Protein AF-A0A0R1PBC6-F1 (afdb_monomer)

Nearest PDB structures (foldseek):
  8wdf-assembly1_A  TM=1.892E-01  e=9.891E+00  Pseudomonas aeruginosa PAO1

Organism: NCBI:txid1423746

Solvent-accessible surface area (backbone atoms only — not comparable to full-atom values): 10295 Å² total; per-residue (Å²): 131,84,79,82,79,71,49,68,65,58,52,53,53,50,51,51,53,49,32,61,75,70,43,45,52,75,77,36,63,90,43,83,40,59,38,75,67,56,49,50,53,57,49,55,50,67,35,76,89,61,36,90,54,82,74,52,58,80,39,63,66,57,49,52,52,47,43,55,34,51,40,53,42,48,54,52,49,60,61,49,68,77,67,65,85,92,41,53,77,56,30,70,73,66,47,63,67,61,51,52,54,39,50,56,38,46,51,55,37,60,70,65,49,83,66,85,45,73,55,90,90,43,76,56,72,73,50,55,36,56,49,50,52,48,56,51,50,56,58,64,68,62,44,45,64,73,72,32,34,57,68,50,52,52,50,47,41,46,48,38,53,37,47,38,55,48,48,54,70,54,69,76,47,87,78,130

Foldseek 3Di:
DPDPDQDLCNLLVVLVVVCVVVVVCVVPVPPAQQALSSLVSVLSCCAPPNDPDPQQCPCPPLVVLVVSLSSVLSVVVVVLVVVDFDFQPPLLVDPPPLVVLLVVLLCLLLVLQDDQDPDPVDGPDDRSNSVSVNVSSVSSVSHPCSNPGPSRSVSSSSSSVSSSVSSVVVVPDPDD

Mean predicted aligned error: 7.9 Å

Structure (mmCIF, N/CA/C/O backbone):
data_AF-A0A0R1PBC6-F1
#
_entry.id   AF-A0A0R1PBC6-F1
#
loop_
_atom_site.group_PDB
_atom_site.id
_atom_site.type_symbol
_atom_site.label_atom_id
_atom_site.label_alt_id
_atom_site.label_comp_id
_atom_site.label_asym_id
_atom_site.label_entity_id
_atom_site.label_seq_id
_atom_site.pdbx_PDB_ins_code
_atom_site.Cartn_x
_atom_site.Cartn_y
_atom_site.Cartn_z
_atom_site.occupancy
_atom_site.B_iso_or_equiv
_atom_site.auth_seq_id
_atom_site.auth_comp_id
_atom_site.auth_asym_id
_atom_site.auth_atom_id
_atom_site.pdbx_PDB_model_num
ATOM 1 N N . MET A 1 1 ? 20.989 -7.297 19.150 1.00 37.09 1 MET A N 1
ATOM 2 C CA . MET A 1 1 ? 20.643 -6.511 17.948 1.00 37.09 1 MET A CA 1
ATOM 3 C C . MET A 1 1 ? 19.226 -6.001 18.117 1.00 37.09 1 MET A C 1
ATOM 5 O O . MET A 1 1 ? 18.297 -6.798 18.106 1.00 37.09 1 MET A O 1
ATOM 9 N N . THR A 1 2 ? 19.056 -4.710 18.373 1.00 40.16 2 THR A N 1
ATOM 10 C CA . THR A 1 2 ? 17.746 -4.052 18.356 1.00 40.16 2 THR A CA 1
ATOM 11 C C . THR A 1 2 ? 17.211 -4.124 16.926 1.00 40.16 2 THR A C 1
ATOM 13 O O . THR A 1 2 ? 17.850 -3.611 16.012 1.00 40.16 2 THR A O 1
ATOM 16 N N . LYS A 1 3 ? 16.085 -4.818 16.704 1.00 51.28 3 LYS A N 1
ATOM 17 C CA . LYS A 1 3 ? 15.375 -4.755 15.417 1.00 51.28 3 LYS A CA 1
ATOM 18 C C . LYS A 1 3 ? 15.015 -3.288 15.184 1.00 51.28 3 LYS A C 1
ATOM 20 O O . LYS A 1 3 ? 14.274 -2.720 15.980 1.00 51.28 3 LYS A O 1
ATOM 25 N N . GLN A 1 4 ? 15.579 -2.673 14.152 1.00 54.75 4 GLN A N 1
ATOM 26 C CA . GLN A 1 4 ? 15.210 -1.322 13.755 1.00 54.75 4 GLN A CA 1
ATOM 27 C C . GLN A 1 4 ? 13.754 -1.355 13.281 1.00 54.75 4 GLN A C 1
ATOM 29 O O . GLN A 1 4 ? 13.432 -2.027 12.302 1.00 54.75 4 GLN A O 1
ATOM 34 N N . THR A 1 5 ? 12.866 -0.695 14.020 1.00 74.06 5 THR A N 1
ATOM 35 C CA . THR A 1 5 ? 11.459 -0.563 13.637 1.00 74.06 5 THR A CA 1
ATOM 36 C C . THR A 1 5 ? 11.359 0.530 12.582 1.00 74.06 5 THR A C 1
ATOM 38 O O . THR A 1 5 ? 11.669 1.683 12.871 1.00 74.06 5 THR A O 1
ATOM 41 N N . ILE A 1 6 ? 10.952 0.166 11.368 1.00 86.12 6 ILE A N 1
ATOM 42 C CA . ILE A 1 6 ? 10.676 1.123 10.293 1.00 86.12 6 ILE A CA 1
ATOM 43 C C . ILE A 1 6 ? 9.378 1.862 10.636 1.00 86.12 6 ILE A C 1
ATOM 45 O O . ILE A 1 6 ? 8.369 1.225 10.947 1.00 86.12 6 ILE A O 1
ATOM 49 N N . THR A 1 7 ? 9.406 3.194 10.619 1.00 91.06 7 THR A N 1
ATOM 50 C CA . THR A 1 7 ? 8.233 4.027 10.920 1.00 91.06 7 THR A CA 1
ATOM 51 C C . THR A 1 7 ? 7.381 4.278 9.670 1.00 91.06 7 THR A C 1
ATOM 53 O O . THR A 1 7 ? 7.916 4.249 8.562 1.00 91.06 7 THR A O 1
ATOM 56 N N . PRO A 1 8 ? 6.076 4.592 9.817 1.00 92.75 8 PRO A N 1
ATOM 57 C CA . PRO A 1 8 ? 5.236 5.010 8.691 1.00 92.75 8 PRO A CA 1
ATOM 58 C C . PRO A 1 8 ? 5.867 6.142 7.874 1.00 92.75 8 PRO A C 1
ATOM 60 O O . PRO A 1 8 ? 5.909 6.077 6.652 1.00 92.75 8 PRO A O 1
ATOM 63 N N . THR A 1 9 ? 6.428 7.151 8.550 1.00 92.69 9 THR A N 1
ATOM 64 C CA . THR A 1 9 ? 7.104 8.293 7.915 1.00 92.69 9 THR A CA 1
ATOM 65 C C . THR A 1 9 ? 8.263 7.847 7.034 1.00 92.69 9 THR A C 1
ATOM 67 O O . THR A 1 9 ? 8.334 8.255 5.884 1.00 92.69 9 THR A O 1
ATOM 70 N N . GLN A 1 10 ? 9.113 6.938 7.521 1.00 92.81 10 GLN A N 1
ATOM 71 C CA . GLN A 1 10 ? 10.235 6.415 6.735 1.00 92.81 10 GLN A CA 1
ATOM 72 C C . GLN A 1 10 ? 9.783 5.651 5.486 1.00 92.81 10 GLN A C 1
ATOM 74 O O . GLN A 1 10 ? 10.477 5.687 4.473 1.00 92.81 10 GLN A O 1
ATOM 79 N N . ILE A 1 11 ? 8.644 4.958 5.557 1.00 93.69 11 ILE A N 1
ATOM 80 C CA . ILE A 1 11 ? 8.071 4.221 4.424 1.00 93.69 11 ILE A CA 1
ATOM 81 C C . ILE A 1 11 ? 7.575 5.209 3.363 1.00 93.69 11 ILE A C 1
ATOM 83 O O . ILE A 1 11 ? 7.965 5.115 2.200 1.00 93.69 11 ILE A O 1
ATOM 87 N N . VAL A 1 12 ? 6.752 6.178 3.773 1.00 93.88 12 VAL A N 1
ATOM 88 C CA . VAL A 1 12 ? 6.123 7.140 2.857 1.00 93.88 12 VAL A CA 1
ATOM 89 C C . VAL A 1 12 ? 7.147 8.094 2.250 1.00 93.88 12 VAL A C 1
ATOM 91 O O . VAL A 1 12 ? 7.152 8.285 1.037 1.00 93.88 12 VAL A O 1
ATOM 94 N N . GLU A 1 13 ? 8.045 8.664 3.054 1.00 93.94 13 GLU A N 1
ATOM 95 C CA . GLU A 1 13 ? 9.111 9.542 2.552 1.00 93.94 13 GLU A CA 1
ATOM 96 C C . GLU A 1 13 ? 10.100 8.781 1.668 1.00 93.94 13 GLU A C 1
ATOM 98 O O . GLU A 1 13 ? 10.556 9.310 0.658 1.00 93.94 13 GLU A O 1
ATOM 103 N N . GLY A 1 14 ? 10.404 7.528 2.014 1.00 92.56 14 GLY A N 1
ATOM 104 C CA . GLY A 1 14 ? 11.276 6.675 1.216 1.00 92.56 14 GLY A CA 1
ATOM 105 C C . GLY A 1 14 ? 10.710 6.387 -0.172 1.00 92.56 14 GLY A C 1
ATOM 106 O O . GLY A 1 14 ? 11.421 6.533 -1.167 1.00 92.56 14 GLY A O 1
ATOM 107 N N . LEU A 1 15 ? 9.421 6.038 -0.252 1.00 93.25 15 LEU A N 1
ATOM 108 C CA . LEU A 1 15 ? 8.742 5.850 -1.533 1.00 93.25 15 LEU A CA 1
ATOM 109 C C . LEU A 1 15 ? 8.624 7.173 -2.305 1.00 93.25 15 LEU A C 1
ATOM 111 O O . LEU A 1 15 ? 8.969 7.220 -3.480 1.00 93.25 15 LEU A O 1
ATOM 115 N N . GLY A 1 16 ? 8.232 8.267 -1.647 1.00 92.31 16 GLY A N 1
ATOM 116 C CA . GLY A 1 16 ? 8.136 9.584 -2.287 1.00 92.31 16 GLY A CA 1
ATOM 117 C C . GLY A 1 16 ? 9.474 10.086 -2.845 1.00 92.31 16 GLY A C 1
ATOM 118 O O . GLY A 1 16 ? 9.519 10.648 -3.939 1.00 92.31 16 GLY A O 1
ATOM 119 N N . GLY A 1 17 ? 10.580 9.834 -2.137 1.00 91.69 17 GLY A N 1
ATOM 120 C CA . GLY A 1 17 ? 11.927 10.146 -2.613 1.00 91.69 17 GLY A CA 1
ATOM 121 C C . GLY A 1 17 ? 12.306 9.355 -3.865 1.00 91.69 17 GLY A C 1
ATOM 122 O O . GLY A 1 17 ? 12.853 9.933 -4.804 1.00 91.69 17 GLY A O 1
ATOM 123 N N . TYR A 1 18 ? 11.960 8.064 -3.913 1.00 90.44 18 TYR A N 1
ATOM 124 C CA . TYR A 1 18 ? 12.143 7.250 -5.114 1.00 90.44 18 TYR A CA 1
ATOM 125 C C . TYR A 1 18 ? 11.351 7.810 -6.297 1.00 90.44 18 TYR A C 1
ATOM 127 O O . TYR A 1 18 ? 11.959 8.114 -7.320 1.00 90.44 18 TYR A O 1
ATOM 135 N N . LEU A 1 19 ? 10.047 8.045 -6.127 1.00 90.69 19 LEU A N 1
ATOM 136 C CA . LEU A 1 19 ? 9.181 8.525 -7.209 1.00 90.69 19 LEU A CA 1
ATOM 137 C C . LEU A 1 19 ? 9.583 9.908 -7.726 1.00 90.69 19 LEU A C 1
ATOM 139 O O . LEU A 1 19 ? 9.435 10.207 -8.906 1.00 90.69 19 LEU A O 1
ATOM 143 N N . THR A 1 20 ? 10.124 10.755 -6.849 1.00 90.12 20 THR A N 1
ATOM 144 C CA . THR A 1 20 ? 10.710 12.036 -7.259 1.00 90.12 20 THR A CA 1
ATOM 145 C C . THR A 1 20 ? 11.967 11.812 -8.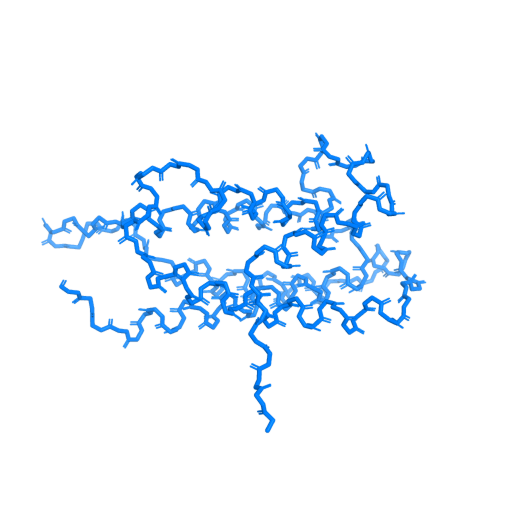100 1.00 90.12 20 THR A C 1
ATOM 147 O O . THR A 1 20 ? 12.165 12.484 -9.105 1.00 90.12 20 THR A O 1
ATOM 150 N N . SER A 1 21 ? 12.825 10.863 -7.711 1.00 87.56 21 SER A N 1
ATOM 151 C CA . SER A 1 21 ? 14.077 10.580 -8.425 1.00 87.56 21 SER A CA 1
ATOM 152 C C . SER A 1 21 ? 13.879 9.889 -9.776 1.00 87.56 21 SER A C 1
ATOM 154 O O . SER A 1 21 ? 14.721 10.043 -10.658 1.00 87.56 21 SER A O 1
ATOM 156 N N . THR A 1 22 ? 12.783 9.143 -9.941 1.00 86.31 22 THR A N 1
ATOM 157 C CA . THR A 1 22 ? 12.422 8.463 -11.194 1.00 86.31 22 THR A CA 1
ATOM 158 C C . THR A 1 22 ? 11.480 9.278 -12.077 1.00 86.31 22 THR A C 1
ATOM 160 O O . THR A 1 22 ? 11.145 8.809 -13.156 1.00 86.31 22 THR A O 1
ATOM 163 N N . HIS A 1 23 ? 11.087 10.486 -11.651 1.00 84.25 23 HIS A N 1
ATOM 164 C CA . HIS A 1 23 ? 10.075 11.333 -12.300 1.00 84.25 23 HIS A CA 1
ATOM 165 C C . HIS A 1 23 ? 8.664 10.719 -12.378 1.00 84.25 23 HIS A C 1
ATOM 167 O O . HIS A 1 23 ? 7.772 11.303 -12.981 1.00 84.25 23 HIS A O 1
ATOM 173 N N . GLU A 1 24 ? 8.390 9.612 -11.681 1.00 85.25 24 GLU A N 1
ATOM 174 C CA . GLU A 1 24 ? 7.073 8.964 -11.719 1.00 85.25 24 GLU A CA 1
ATOM 175 C C . GLU A 1 24 ? 5.937 9.837 -11.169 1.00 85.25 24 GLU A C 1
ATOM 177 O O . GLU A 1 24 ? 4.812 9.742 -11.649 1.00 85.25 24 GLU A O 1
ATOM 182 N N . LEU A 1 25 ? 6.206 10.713 -10.189 1.00 85.56 25 LEU A N 1
ATOM 183 C CA . LEU A 1 25 ? 5.193 11.677 -9.728 1.00 85.56 25 LEU A CA 1
ATOM 184 C C . LEU A 1 25 ? 4.852 12.732 -10.788 1.00 85.56 25 LEU A C 1
ATOM 186 O O . LEU A 1 25 ? 3.755 13.274 -10.756 1.00 85.56 25 LEU A O 1
ATOM 190 N N . GLU A 1 26 ? 5.782 13.056 -11.683 1.00 85.31 26 GLU A N 1
ATOM 191 C CA . GLU A 1 26 ? 5.549 13.994 -12.786 1.00 85.31 26 GLU A CA 1
ATOM 192 C C . GLU A 1 26 ? 4.818 13.292 -13.935 1.00 85.31 26 GLU A C 1
ATOM 194 O O . GLU A 1 26 ? 3.845 13.825 -14.463 1.00 85.31 26 GLU A O 1
ATOM 199 N N . ASP A 1 27 ? 5.244 12.070 -14.258 1.00 83.38 27 ASP A N 1
ATOM 200 C CA . ASP A 1 27 ? 4.707 11.291 -15.372 1.00 83.38 27 ASP A CA 1
ATOM 201 C C . ASP A 1 27 ? 3.310 10.718 -15.084 1.00 83.38 27 ASP A C 1
ATOM 203 O O . ASP A 1 27 ? 2.481 10.630 -15.992 1.00 83.38 27 ASP A O 1
ATOM 207 N N . PHE A 1 28 ? 3.039 10.337 -13.829 1.00 83.56 28 PHE A N 1
ATOM 208 C CA . PHE A 1 28 ? 1.821 9.617 -13.441 1.00 83.56 28 PHE A CA 1
ATOM 209 C C . PHE A 1 28 ? 1.070 10.226 -12.249 1.00 83.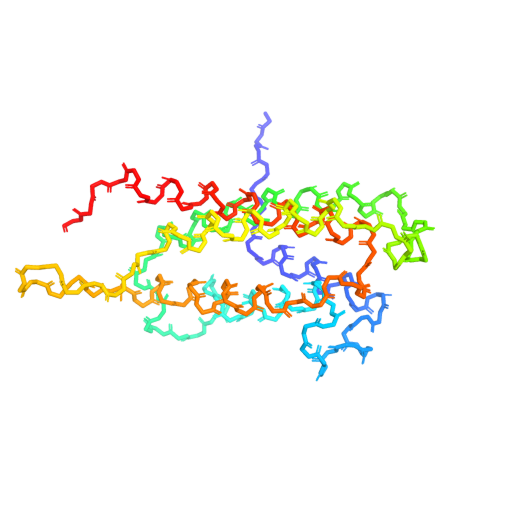56 28 PHE A C 1
ATOM 211 O O . PHE A 1 28 ? 0.069 9.674 -11.804 1.00 83.56 28 PHE A O 1
ATOM 218 N N . GLY A 1 29 ? 1.512 11.363 -11.701 1.00 78.81 29 GLY A N 1
ATOM 219 C CA . GLY A 1 29 ? 0.904 11.947 -10.495 1.00 78.81 29 GLY A CA 1
ATOM 220 C C . GLY A 1 29 ? -0.579 12.310 -10.632 1.00 78.81 29 GLY A C 1
ATOM 221 O O . GLY A 1 29 ? -1.295 12.289 -9.630 1.00 78.81 29 GLY A O 1
ATOM 222 N N . ASP A 1 30 ? -1.021 12.592 -11.860 1.00 82.12 30 ASP A N 1
ATOM 223 C CA . ASP A 1 30 ? -2.403 12.941 -12.211 1.00 82.12 30 ASP A CA 1
ATOM 224 C C . ASP A 1 30 ? -3.159 11.789 -12.906 1.00 82.12 30 ASP A C 1
ATOM 226 O O . ASP A 1 30 ? -4.324 11.953 -13.280 1.00 82.12 30 ASP A O 1
ATOM 230 N N . THR A 1 31 ? -2.522 10.628 -13.107 1.00 80.06 31 THR A N 1
ATOM 231 C CA . THR A 1 31 ? -3.132 9.462 -13.759 1.00 80.06 31 THR A CA 1
ATOM 232 C C . THR A 1 31 ? -3.312 8.321 -12.766 1.00 80.06 31 THR A C 1
ATOM 234 O O . THR A 1 31 ? -2.375 7.628 -12.381 1.00 80.06 31 THR A O 1
ATOM 237 N N . GLU A 1 32 ? -4.561 8.108 -12.355 1.00 83.06 32 GLU A N 1
ATOM 238 C CA . GLU A 1 32 ? -4.915 7.001 -11.465 1.00 83.06 32 GLU A CA 1
ATOM 239 C C . GLU A 1 32 ? -4.679 5.659 -12.169 1.00 83.06 32 GLU A C 1
ATOM 241 O O . GLU A 1 32 ? -4.901 5.531 -13.379 1.00 83.06 32 GLU A O 1
ATOM 246 N N . HIS A 1 33 ? -4.237 4.657 -11.407 1.00 84.00 33 HIS A N 1
ATOM 247 C CA . HIS A 1 33 ? -4.157 3.260 -11.842 1.00 84.00 33 HIS A CA 1
ATOM 248 C C . HIS A 1 33 ? -3.099 2.957 -12.902 1.00 84.00 33 HIS A C 1
ATOM 250 O O . HIS A 1 33 ? -3.071 1.852 -13.440 1.00 84.00 33 HIS A O 1
ATOM 256 N N . GLN A 1 34 ? -2.181 3.893 -13.171 1.00 82.38 34 GLN A N 1
ATOM 257 C CA . GLN A 1 34 ? -1.121 3.709 -14.170 1.00 82.38 34 GLN A CA 1
ATOM 258 C C . GLN A 1 34 ? 0.259 3.396 -13.587 1.00 82.38 34 GLN A C 1
ATOM 260 O O . GLN A 1 34 ? 1.076 2.786 -14.274 1.00 82.38 34 GLN A O 1
ATOM 265 N N . SER A 1 35 ? 0.527 3.758 -12.331 1.00 86.69 35 SER A N 1
ATOM 266 C CA . SER A 1 35 ? 1.734 3.340 -11.605 1.00 86.69 35 SER A CA 1
ATOM 267 C C . SER A 1 35 ? 1.340 2.772 -10.253 1.00 86.69 35 SER A C 1
ATOM 269 O O . SER A 1 35 ? 0.734 3.456 -9.423 1.00 86.69 35 SER A O 1
ATOM 271 N N . PHE A 1 36 ? 1.740 1.523 -10.010 1.00 89.44 36 PHE A N 1
ATOM 272 C CA . PHE A 1 36 ? 1.494 0.860 -8.736 1.00 89.44 36 PHE A CA 1
ATOM 273 C C . PHE A 1 36 ? 2.063 1.656 -7.551 1.00 89.44 36 PHE A C 1
ATOM 275 O O . PHE A 1 36 ? 1.419 1.785 -6.507 1.00 89.44 36 PHE A O 1
ATOM 282 N N . TYR A 1 37 ? 3.263 2.219 -7.701 1.00 91.56 37 TYR A N 1
ATOM 283 C CA . TYR A 1 37 ? 3.918 2.949 -6.621 1.00 91.56 37 TYR A CA 1
ATOM 284 C C . TYR A 1 37 ? 3.313 4.334 -6.385 1.00 91.56 37 TYR A C 1
ATOM 286 O O . TYR A 1 37 ? 3.244 4.765 -5.231 1.00 91.56 37 TYR A O 1
ATOM 294 N N . VAL A 1 38 ? 2.860 5.027 -7.436 1.00 91.38 38 VAL A N 1
ATOM 295 C CA . VAL A 1 38 ? 2.180 6.326 -7.298 1.00 91.38 38 VAL A CA 1
ATOM 296 C C . VAL A 1 38 ? 0.841 6.154 -6.587 1.00 91.38 38 VAL A C 1
ATOM 298 O O . VAL A 1 38 ? 0.569 6.876 -5.622 1.00 91.38 38 VAL A O 1
ATOM 301 N N . ASP A 1 39 ? 0.052 5.156 -6.978 1.00 91.94 39 ASP A N 1
ATOM 302 C CA . ASP A 1 39 ? -1.227 4.847 -6.337 1.00 91.94 39 ASP A CA 1
ATOM 303 C C . ASP A 1 39 ? -1.042 4.453 -4.867 1.00 91.94 39 ASP A C 1
ATOM 305 O O . ASP A 1 39 ? -1.716 4.998 -3.987 1.00 91.94 39 ASP A O 1
ATOM 309 N N . LEU A 1 40 ? -0.053 3.602 -4.568 1.00 93.25 40 LEU A N 1
ATOM 310 C CA . LEU A 1 40 ? 0.292 3.218 -3.197 1.00 93.25 40 LEU A CA 1
ATOM 311 C C . LEU A 1 40 ? 0.741 4.424 -2.355 1.00 93.25 40 LEU A C 1
ATOM 313 O O . LEU A 1 40 ? 0.324 4.589 -1.204 1.00 93.25 40 LEU A O 1
ATOM 317 N N . TYR A 1 41 ? 1.564 5.307 -2.925 1.00 93.62 41 TYR A N 1
ATOM 318 C CA . TYR A 1 41 ? 1.993 6.540 -2.266 1.00 93.62 41 TYR A CA 1
ATOM 319 C C . TYR A 1 41 ? 0.807 7.474 -1.980 1.00 93.62 41 TYR A C 1
ATOM 321 O O . TYR A 1 41 ? 0.700 8.051 -0.892 1.00 93.62 41 TYR A O 1
ATOM 329 N N . ASN A 1 42 ? -0.119 7.599 -2.930 1.00 90.88 42 ASN A N 1
ATOM 330 C CA . ASN A 1 42 ? -1.332 8.394 -2.780 1.00 90.88 42 ASN A CA 1
ATOM 331 C C . ASN A 1 42 ? -2.293 7.805 -1.736 1.00 90.88 42 ASN A C 1
ATOM 333 O O . ASN A 1 42 ? -2.835 8.569 -0.932 1.00 90.88 42 ASN A O 1
ATOM 337 N N . GLN A 1 43 ? -2.442 6.479 -1.678 1.00 90.62 43 GLN A N 1
ATOM 338 C CA . GLN A 1 43 ? -3.178 5.764 -0.630 1.00 90.62 43 GLN A CA 1
ATOM 339 C C . GLN A 1 43 ? -2.584 6.044 0.755 1.00 90.62 43 GLN A C 1
ATOM 341 O O . GLN A 1 43 ? -3.302 6.394 1.694 1.00 90.62 43 GLN A O 1
ATOM 346 N N . TRP A 1 44 ? -1.264 5.920 0.910 1.00 91.62 44 TRP A N 1
ATOM 347 C CA . TRP A 1 44 ? -0.610 6.073 2.211 1.00 91.62 44 TRP A CA 1
ATOM 348 C C . TRP A 1 44 ? -0.756 7.464 2.824 1.00 91.62 44 TRP A C 1
ATOM 350 O O . TRP A 1 44 ? -0.848 7.583 4.046 1.00 91.62 44 TRP A O 1
ATOM 360 N N . LYS A 1 45 ? -0.858 8.508 1.999 1.00 89.81 45 LYS A N 1
ATOM 361 C CA . LYS A 1 45 ? -1.159 9.870 2.469 1.00 89.81 45 LYS A CA 1
ATOM 362 C C . LYS A 1 45 ? -2.588 10.019 3.012 1.00 89.81 45 LYS A C 1
ATOM 364 O O . LYS A 1 45 ? -2.848 10.949 3.767 1.00 89.81 45 LYS A O 1
ATOM 369 N N . LYS A 1 46 ? -3.513 9.124 2.646 1.00 87.19 46 LYS A N 1
ATOM 370 C CA . LYS A 1 46 ? -4.935 9.173 3.036 1.00 87.19 46 LYS A CA 1
ATOM 371 C C . LYS A 1 46 ? -5.259 8.363 4.298 1.00 87.19 46 LYS A C 1
ATOM 373 O O . LYS A 1 46 ? -6.400 8.393 4.751 1.00 87.19 46 LYS A O 1
ATOM 378 N N . ILE A 1 47 ? -4.291 7.656 4.885 1.00 86.62 47 ILE A N 1
ATOM 379 C CA . ILE A 1 47 ? -4.492 6.800 6.068 1.00 86.62 47 ILE A CA 1
ATOM 380 C C . ILE A 1 47 ? -3.720 7.321 7.296 1.00 86.62 47 ILE A C 1
ATOM 382 O O . ILE A 1 47 ? -2.702 8.002 7.146 1.00 86.62 47 ILE A O 1
ATOM 386 N N . PRO A 1 48 ? -4.154 7.016 8.538 1.00 85.94 48 PRO A N 1
ATOM 387 C CA . PRO A 1 48 ? -3.430 7.426 9.745 1.00 85.94 48 PRO A CA 1
ATOM 388 C C . PRO A 1 48 ? -1.993 6.898 9.744 1.00 85.94 48 PRO A C 1
ATOM 390 O O . PRO A 1 48 ? -1.811 5.750 9.357 1.00 85.94 48 PRO A O 1
ATOM 393 N N . PRO A 1 49 ? -0.982 7.660 10.202 1.00 81.94 49 PRO A N 1
ATOM 394 C CA . PRO A 1 49 ? -1.097 8.954 10.877 1.00 81.94 49 PRO A CA 1
ATOM 395 C C . PRO A 1 49 ? -1.126 10.175 9.939 1.00 81.94 49 PRO A C 1
ATOM 397 O O . PRO A 1 49 ? -1.101 11.292 10.436 1.00 81.94 49 PRO A O 1
ATOM 400 N N . PHE A 1 50 ? -1.131 9.995 8.616 1.00 81.44 50 PHE A N 1
ATOM 401 C CA . PHE A 1 50 ? -0.976 11.099 7.655 1.00 81.44 50 PHE A CA 1
ATOM 402 C C . PHE A 1 50 ? -2.278 11.835 7.329 1.00 81.44 50 PHE A C 1
ATOM 404 O O . PHE A 1 50 ? -2.244 12.919 6.757 1.00 81.44 50 PHE A O 1
ATOM 411 N N . THR A 1 51 ? -3.419 11.259 7.703 1.00 76.88 51 THR A N 1
ATOM 412 C CA . THR A 1 51 ? -4.728 11.911 7.619 1.00 76.88 51 THR A CA 1
ATOM 413 C C . THR A 1 51 ? -5.017 12.707 8.891 1.00 76.88 51 THR A C 1
ATOM 415 O O . THR A 1 51 ? -4.948 12.174 9.999 1.00 76.88 51 THR A O 1
ATOM 418 N N . ASP A 1 52 ? -5.417 13.968 8.731 1.00 62.03 52 ASP A N 1
ATOM 419 C CA . ASP A 1 52 ? -5.866 14.829 9.833 1.00 62.03 52 ASP A CA 1
ATOM 420 C C . ASP A 1 52 ? -7.301 14.511 10.288 1.00 62.03 52 ASP A C 1
ATOM 422 O O . ASP A 1 52 ? -7.855 15.209 11.136 1.00 62.03 52 ASP A O 1
ATOM 426 N N . ASN A 1 53 ? -7.947 13.481 9.723 1.00 62.47 53 ASN A N 1
ATOM 427 C CA . ASN A 1 53 ? -9.358 13.219 9.969 1.00 62.47 53 ASN A CA 1
ATOM 428 C C . ASN A 1 53 ? -9.598 12.465 11.299 1.00 62.47 53 ASN A C 1
ATOM 430 O O . ASN A 1 53 ? -9.363 11.252 11.373 1.00 62.47 53 ASN A O 1
ATOM 434 N N . PRO A 1 54 ? -10.168 13.118 12.335 1.00 51.75 54 PRO A N 1
ATOM 435 C CA . PRO A 1 54 ? -10.430 12.488 13.627 1.00 51.75 54 PRO A CA 1
ATOM 436 C C . PRO A 1 54 ? -11.489 11.378 13.565 1.00 51.75 54 PRO A C 1
ATOM 438 O O . PRO A 1 54 ? -11.612 10.617 14.519 1.00 51.75 54 PRO A O 1
ATOM 441 N N . THR A 1 55 ? -12.253 11.239 12.473 1.00 55.22 55 THR A N 1
ATOM 442 C CA . THR A 1 55 ? -13.210 10.131 12.319 1.00 55.22 55 THR A CA 1
ATOM 443 C C . THR A 1 55 ? -12.559 8.833 11.833 1.00 55.22 55 THR A C 1
ATOM 445 O O . THR A 1 55 ? -13.212 7.793 11.882 1.00 55.22 55 THR A O 1
ATOM 448 N N . GLN A 1 56 ? -11.305 8.867 11.362 1.00 54.75 56 GLN A N 1
ATOM 449 C CA . GLN A 1 56 ? -10.566 7.716 10.806 1.00 54.75 56 GLN A CA 1
ATOM 450 C C . GLN A 1 56 ? -9.616 7.044 11.822 1.00 54.75 56 GLN A C 1
ATOM 452 O O . GLN A 1 56 ? -8.941 6.066 11.503 1.00 54.75 56 GLN A O 1
ATOM 457 N N . THR A 1 57 ? -9.566 7.542 13.060 1.00 56.34 57 THR A N 1
ATOM 458 C CA . THR A 1 57 ? -8.646 7.101 14.127 1.00 56.34 57 THR A CA 1
ATOM 459 C C . THR A 1 57 ? -9.228 6.034 15.063 1.00 56.34 57 THR A C 1
ATOM 461 O O . THR A 1 57 ? -8.593 5.670 16.052 1.00 56.34 57 THR A O 1
ATOM 464 N N . SER A 1 58 ? -10.416 5.502 14.764 1.00 57.56 58 SER A N 1
ATOM 465 C CA . SER A 1 58 ? -11.183 4.627 15.662 1.00 57.56 58 SER A CA 1
ATOM 466 C C . SER A 1 58 ? -10.533 3.268 15.967 1.00 57.56 58 SER A C 1
ATOM 468 O O . SER A 1 58 ? -10.862 2.664 16.987 1.00 57.56 58 SER A O 1
ATOM 470 N N . SER A 1 59 ? -9.546 2.815 15.182 1.00 71.50 59 SER A N 1
ATOM 471 C CA . SER A 1 59 ? -8.775 1.600 15.478 1.00 71.50 59 SER A CA 1
ATOM 472 C C . SER A 1 59 ? -7.262 1.807 15.349 1.00 71.50 59 SER A C 1
ATOM 474 O O . SER A 1 59 ? -6.629 1.416 14.367 1.00 71.50 59 SER A O 1
ATOM 476 N N . ALA A 1 60 ? -6.643 2.371 16.393 1.00 76.88 60 ALA A N 1
ATOM 477 C CA . ALA A 1 60 ? -5.182 2.470 16.498 1.00 76.88 60 ALA A CA 1
ATOM 478 C C . ALA A 1 60 ? -4.484 1.106 16.313 1.00 76.88 60 ALA A C 1
ATOM 480 O O . ALA A 1 60 ? -3.404 1.030 15.731 1.00 76.88 60 ALA A O 1
ATOM 481 N N . THR A 1 61 ? -5.117 0.015 16.759 1.00 82.94 61 THR A N 1
ATOM 482 C CA . THR A 1 61 ? -4.595 -1.348 16.604 1.00 82.94 61 THR A CA 1
ATOM 483 C C . THR A 1 61 ? -4.591 -1.815 15.149 1.00 82.94 61 THR A C 1
ATOM 485 O O . THR A 1 61 ? -3.596 -2.405 14.725 1.00 82.94 61 THR A O 1
ATOM 488 N N . LEU A 1 62 ? -5.652 -1.549 14.370 1.00 85.62 62 LEU A N 1
ATOM 489 C CA . LEU A 1 62 ? -5.676 -1.881 12.941 1.00 85.62 62 LEU A CA 1
ATOM 490 C C . LEU A 1 62 ? -4.551 -1.149 12.210 1.00 85.62 62 LEU A C 1
ATOM 492 O O . LEU A 1 62 ? -3.756 -1.788 11.526 1.00 85.62 62 LEU A O 1
ATOM 496 N N . TRP A 1 63 ? -4.424 0.162 12.425 1.00 88.06 63 TRP A N 1
ATOM 497 C CA . TRP A 1 63 ? -3.399 0.965 11.759 1.00 88.06 63 TRP A CA 1
ATOM 498 C C . TRP A 1 63 ? -1.979 0.596 12.197 1.00 88.06 63 TRP A C 1
ATOM 500 O O . TRP A 1 63 ? -1.074 0.542 11.368 1.00 88.06 63 TRP A O 1
ATOM 510 N N . GLN A 1 64 ? -1.766 0.236 13.466 1.00 88.50 64 GLN A N 1
ATOM 511 C CA . GLN A 1 64 ? -0.478 -0.288 13.924 1.00 88.50 64 GLN A CA 1
ATOM 512 C C . GLN A 1 64 ? -0.116 -1.608 13.224 1.00 88.50 64 GLN A C 1
ATOM 514 O O . GLN A 1 64 ? 1.027 -1.788 12.791 1.00 88.50 64 GLN A O 1
ATOM 519 N N . LYS A 1 65 ? -1.074 -2.538 13.101 1.00 90.25 65 LYS A N 1
ATOM 520 C CA . LYS A 1 65 ? -0.868 -3.800 12.377 1.00 90.25 65 LYS A CA 1
ATOM 521 C C . LYS A 1 65 ? -0.624 -3.540 10.889 1.00 90.25 65 LYS A C 1
ATOM 523 O O . LYS A 1 65 ? 0.322 -4.101 10.341 1.00 90.25 65 LYS A O 1
ATOM 528 N N . TYR A 1 66 ? -1.405 -2.658 10.269 1.00 92.75 66 TYR A N 1
ATOM 529 C CA . TYR A 1 66 ? -1.245 -2.246 8.876 1.00 92.75 66 TYR A CA 1
ATOM 530 C C . TYR A 1 66 ? 0.165 -1.707 8.610 1.00 92.75 66 TYR A C 1
ATOM 532 O O . TYR A 1 66 ? 0.868 -2.214 7.742 1.00 92.75 66 TYR A O 1
ATOM 540 N N . TRP A 1 67 ? 0.653 -0.755 9.408 1.00 93.50 67 TRP A N 1
ATOM 541 C CA . TRP A 1 67 ? 1.989 -0.193 9.190 1.00 93.50 67 TRP A CA 1
ATOM 542 C C . TRP A 1 67 ? 3.116 -1.177 9.457 1.00 93.50 67 TRP A C 1
ATOM 544 O O . TRP A 1 67 ? 4.152 -1.115 8.801 1.00 93.50 67 TRP A O 1
ATOM 554 N N . ARG A 1 68 ? 2.918 -2.134 10.366 1.00 93.56 68 ARG A N 1
ATOM 555 C CA . ARG A 1 68 ? 3.857 -3.249 10.526 1.00 93.56 68 ARG A CA 1
ATOM 556 C C . ARG A 1 68 ? 3.945 -4.091 9.249 1.00 93.56 68 ARG A C 1
ATOM 558 O O . ARG A 1 68 ? 5.043 -4.481 8.862 1.00 93.56 68 ARG A O 1
ATOM 565 N N . ARG A 1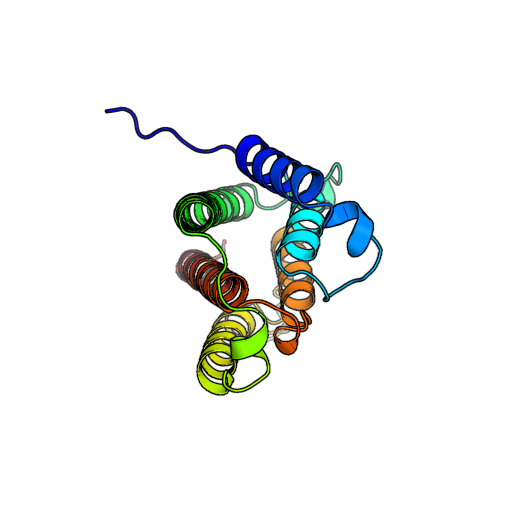 69 ? 2.808 -4.354 8.600 1.00 95.12 69 ARG A N 1
ATOM 566 C CA . ARG A 1 69 ? 2.724 -5.065 7.315 1.00 95.12 69 ARG A CA 1
ATOM 567 C C . ARG A 1 69 ? 3.373 -4.267 6.184 1.00 95.12 69 ARG A C 1
ATOM 569 O O . ARG A 1 69 ? 4.227 -4.797 5.482 1.00 95.12 69 ARG A O 1
ATOM 576 N N . MET A 1 70 ? 3.092 -2.969 6.092 1.00 95.88 70 MET A N 1
ATOM 577 C CA . MET A 1 70 ? 3.757 -2.082 5.128 1.00 95.88 70 MET A CA 1
ATOM 578 C C . MET A 1 70 ? 5.258 -1.939 5.384 1.00 95.88 70 MET A C 1
ATOM 580 O O . MET A 1 70 ? 6.026 -1.812 4.440 1.00 95.88 70 MET A O 1
ATOM 584 N N . GLY A 1 71 ? 5.713 -2.053 6.633 1.00 95.06 71 GLY A N 1
ATOM 585 C CA . GLY A 1 71 ? 7.137 -2.149 6.946 1.00 95.06 71 GLY A CA 1
ATOM 586 C C . GLY A 1 71 ? 7.791 -3.402 6.354 1.00 95.06 71 GLY A C 1
ATOM 587 O O . GLY A 1 71 ? 8.902 -3.317 5.832 1.00 95.06 71 GLY A O 1
ATOM 588 N N . ASN A 1 72 ? 7.112 -4.555 6.379 1.00 95.12 72 ASN A N 1
ATOM 589 C CA . ASN A 1 72 ? 7.609 -5.773 5.728 1.00 95.12 72 ASN A CA 1
ATOM 590 C C . ASN A 1 72 ? 7.656 -5.607 4.206 1.00 95.12 72 ASN A C 1
ATOM 592 O O . ASN A 1 72 ? 8.675 -5.928 3.592 1.00 95.12 72 ASN A O 1
ATOM 596 N N . TRP A 1 73 ? 6.583 -5.064 3.623 1.00 95.88 73 TRP A N 1
ATOM 597 C CA . TRP A 1 73 ? 6.517 -4.754 2.197 1.00 95.88 73 TRP A CA 1
ATOM 598 C C . TRP A 1 73 ? 7.656 -3.815 1.783 1.00 95.88 73 TRP A C 1
ATOM 600 O O . TRP A 1 73 ? 8.389 -4.100 0.841 1.00 95.88 73 TRP A O 1
ATOM 610 N N . TYR A 1 74 ? 7.895 -2.750 2.550 1.00 94.56 74 TYR A N 1
ATOM 611 C CA . TYR A 1 74 ? 8.946 -1.776 2.267 1.00 94.56 74 TYR A CA 1
ATOM 612 C C . TYR A 1 74 ? 10.351 -2.394 2.342 1.00 94.56 74 TYR A C 1
ATOM 614 O O . TYR A 1 74 ? 11.225 -2.072 1.543 1.00 94.56 74 TYR A O 1
ATOM 622 N N . ILE A 1 75 ? 10.581 -3.357 3.241 1.00 93.31 75 ILE A N 1
ATOM 623 C CA . ILE A 1 75 ? 11.833 -4.130 3.261 1.00 93.31 75 ILE A CA 1
ATOM 624 C C . ILE A 1 75 ? 11.985 -4.972 1.986 1.00 93.31 75 ILE A C 1
ATOM 626 O O . ILE A 1 75 ? 13.098 -5.080 1.466 1.00 93.31 75 ILE A O 1
ATOM 630 N N . ALA A 1 76 ? 10.908 -5.590 1.492 1.00 92.25 76 ALA A N 1
ATOM 631 C CA . ALA A 1 76 ? 10.934 -6.337 0.235 1.00 92.25 76 ALA A CA 1
ATOM 632 C C . ALA A 1 76 ? 11.219 -5.405 -0.953 1.00 92.25 76 ALA A C 1
ATOM 634 O O . ALA A 1 76 ? 12.120 -5.686 -1.743 1.00 92.25 76 ALA A O 1
ATOM 635 N N . TYR A 1 77 ? 10.552 -4.254 -0.992 1.00 91.31 77 TYR A N 1
ATOM 636 C CA . TYR A 1 77 ? 10.757 -3.191 -1.971 1.00 91.31 77 TYR A CA 1
ATOM 637 C C . TYR A 1 77 ? 12.218 -2.727 -2.034 1.00 91.31 77 TYR A C 1
ATOM 639 O O . TYR A 1 77 ? 12.844 -2.780 -3.091 1.00 91.31 77 TYR A O 1
ATOM 647 N N . LEU A 1 78 ? 12.822 -2.383 -0.890 1.00 90.06 78 LEU A N 1
ATOM 648 C CA . LEU A 1 78 ? 14.227 -1.963 -0.829 1.00 90.06 78 LEU A CA 1
ATOM 649 C C . LEU A 1 78 ? 15.192 -3.033 -1.367 1.00 90.06 78 LEU A C 1
ATOM 651 O O . LEU A 1 78 ? 16.229 -2.705 -1.941 1.00 90.06 78 LEU A O 1
ATOM 655 N N . ARG A 1 79 ? 14.865 -4.322 -1.201 1.00 88.38 79 ARG A N 1
ATOM 656 C CA . ARG A 1 79 ? 15.664 -5.422 -1.767 1.00 88.38 79 ARG A CA 1
ATOM 657 C C . ARG A 1 79 ? 15.499 -5.551 -3.278 1.00 88.38 79 ARG A C 1
ATOM 659 O O . ARG A 1 79 ? 16.427 -6.046 -3.912 1.00 88.38 79 ARG A O 1
ATOM 666 N N . GLN A 1 80 ? 14.349 -5.171 -3.833 1.00 83.38 80 GLN A N 1
ATOM 667 C CA . GLN A 1 80 ? 14.106 -5.191 -5.277 1.00 83.38 80 GLN A CA 1
ATOM 668 C C . GLN A 1 80 ? 14.739 -3.991 -5.981 1.00 83.38 80 GLN A C 1
ATOM 670 O O . GLN A 1 80 ? 15.368 -4.187 -7.017 1.00 83.38 80 GLN A O 1
ATOM 675 N N . LEU A 1 81 ? 14.704 -2.792 -5.382 1.00 76.94 81 LEU A N 1
ATOM 676 C CA . LEU A 1 81 ? 15.377 -1.603 -5.930 1.00 76.94 81 LEU A CA 1
ATOM 677 C C . LEU A 1 81 ? 16.860 -1.844 -6.251 1.00 76.94 81 LEU A C 1
ATOM 679 O O . LEU A 1 81 ? 17.387 -1.330 -7.234 1.00 76.94 81 LEU A O 1
ATOM 683 N N . GLY A 1 82 ? 17.541 -2.663 -5.446 1.00 64.12 82 GLY A N 1
ATOM 684 C CA . GLY A 1 82 ? 18.950 -3.002 -5.652 1.00 64.12 82 GLY A CA 1
ATOM 685 C C . GLY A 1 82 ? 19.241 -3.939 -6.832 1.00 64.12 82 GLY A C 1
ATOM 686 O O . GLY A 1 82 ? 20.413 -4.216 -7.082 1.00 64.12 82 GLY A O 1
ATOM 687 N N . LYS A 1 83 ? 18.224 -4.466 -7.529 1.00 67.25 83 LYS A N 1
ATOM 688 C CA . LYS A 1 83 ? 18.392 -5.504 -8.566 1.00 67.25 83 LYS A CA 1
ATOM 689 C C . LYS A 1 83 ? 18.268 -5.001 -10.008 1.00 67.25 83 LYS A C 1
ATOM 691 O O . LYS A 1 83 ? 18.597 -5.759 -10.918 1.00 67.25 83 LYS A O 1
ATOM 696 N N . GLY A 1 84 ? 17.874 -3.740 -10.211 1.00 59.50 84 GLY A N 1
ATOM 697 C CA . GLY A 1 84 ? 17.583 -3.177 -11.534 1.00 59.50 84 GLY A CA 1
ATOM 698 C C . GLY A 1 84 ? 16.287 -3.730 -12.141 1.00 59.50 84 GLY A C 1
ATOM 699 O O . GLY A 1 84 ? 15.807 -4.793 -11.745 1.00 59.50 84 GLY A O 1
ATOM 700 N N . ASP A 1 85 ? 15.714 -3.003 -13.101 1.00 58.09 85 ASP A N 1
ATOM 701 C CA . ASP A 1 85 ? 14.477 -3.392 -13.785 1.00 58.09 85 ASP A CA 1
ATOM 702 C C . ASP A 1 85 ? 14.737 -3.695 -15.265 1.00 58.09 85 ASP A C 1
ATOM 704 O O . ASP A 1 85 ? 14.802 -2.782 -16.091 1.00 58.09 85 ASP A O 1
ATOM 708 N N . PRO A 1 86 ? 14.985 -4.965 -15.626 1.00 50.94 86 PRO A N 1
ATOM 709 C CA . PRO A 1 86 ? 15.382 -5.267 -16.988 1.00 50.94 86 PRO A CA 1
ATOM 710 C C . PRO A 1 86 ? 14.217 -5.390 -17.995 1.00 50.94 86 PRO A C 1
ATOM 712 O O . PRO A 1 86 ? 14.520 -5.589 -19.168 1.00 50.94 86 PRO A O 1
ATOM 715 N N . LEU A 1 87 ? 12.921 -5.369 -17.619 1.00 54.12 87 LEU A N 1
ATOM 716 C CA . LEU A 1 87 ? 11.923 -6.133 -18.406 1.00 54.12 87 LEU A CA 1
ATOM 717 C C . LEU A 1 87 ? 10.476 -5.594 -18.517 1.00 54.12 87 LEU A C 1
ATOM 719 O O . LEU A 1 87 ? 9.537 -6.391 -18.528 1.00 54.12 87 LEU A O 1
ATOM 723 N N . LYS A 1 88 ? 10.256 -4.291 -18.737 1.00 54.16 88 LYS A N 1
ATOM 724 C CA . LYS A 1 88 ? 8.901 -3.778 -19.063 1.00 54.16 88 LYS A CA 1
ATOM 725 C C . LYS A 1 88 ? 8.281 -4.458 -20.306 1.00 54.16 88 LYS A C 1
ATOM 727 O O . LYS A 1 88 ? 7.144 -4.908 -20.273 1.00 54.16 88 LYS A O 1
ATOM 732 N N . MET A 1 89 ? 9.077 -4.673 -21.360 1.00 45.56 89 MET A N 1
ATOM 733 C CA . MET A 1 89 ? 8.628 -5.296 -22.622 1.00 45.56 89 MET A CA 1
ATOM 734 C C . MET A 1 89 ? 8.278 -6.797 -22.506 1.00 45.56 89 MET A C 1
ATOM 736 O O . MET A 1 89 ? 7.527 -7.310 -23.332 1.00 45.56 89 MET A O 1
ATOM 740 N N . MET A 1 90 ? 8.792 -7.528 -21.504 1.00 51.66 90 MET A N 1
ATOM 741 C CA . MET A 1 90 ? 8.404 -8.938 -21.306 1.00 51.66 90 MET A CA 1
ATOM 742 C C . MET A 1 90 ? 7.099 -9.097 -20.518 1.00 51.66 90 MET A C 1
ATOM 744 O O . MET A 1 90 ? 6.469 -10.147 -20.634 1.00 51.66 90 MET A O 1
ATOM 748 N N . PHE A 1 91 ? 6.670 -8.078 -19.766 1.00 59.59 91 PHE A N 1
ATOM 749 C CA . PHE A 1 91 ? 5.388 -8.115 -19.063 1.00 59.59 91 PHE A CA 1
ATOM 750 C C . PHE A 1 91 ? 4.211 -8.081 -20.049 1.00 59.59 91 PHE A C 1
ATOM 752 O O . PHE A 1 91 ? 3.356 -8.967 -20.020 1.00 59.59 91 PHE A O 1
ATOM 759 N N . GLU A 1 92 ? 4.238 -7.137 -20.997 1.00 60.03 92 GLU A N 1
ATOM 760 C CA . GLU A 1 92 ? 3.208 -6.965 -22.037 1.00 60.03 92 GLU A CA 1
ATOM 761 C C . GLU A 1 92 ? 3.004 -8.221 -22.907 1.00 60.03 92 GLU A C 1
ATOM 763 O O . GLU A 1 92 ? 1.908 -8.465 -23.408 1.00 60.03 92 GLU A O 1
ATOM 768 N N . LEU A 1 93 ? 4.051 -9.037 -23.088 1.00 54.22 93 LEU A N 1
ATOM 769 C CA . LEU A 1 93 ? 4.052 -10.179 -24.007 1.00 54.22 93 LEU A CA 1
ATOM 770 C C . LEU A 1 93 ? 3.782 -11.546 -23.352 1.00 54.22 93 LEU A C 1
ATOM 772 O O . LEU A 1 93 ? 3.678 -12.529 -24.089 1.00 54.22 93 LEU A O 1
ATOM 776 N N . GLY A 1 94 ? 3.667 -11.665 -22.020 1.00 58.84 94 GLY A N 1
ATOM 777 C CA . GLY A 1 94 ? 3.684 -13.006 -21.414 1.00 58.84 94 GLY A CA 1
ATOM 778 C C . GLY A 1 94 ? 3.115 -13.235 -20.018 1.00 58.84 94 GLY A C 1
ATOM 779 O O . GLY A 1 94 ? 3.292 -14.344 -19.520 1.00 58.84 94 GLY A O 1
ATOM 780 N N . ASN A 1 95 ? 2.450 -12.278 -19.362 1.00 65.50 95 ASN A N 1
ATOM 781 C CA . ASN A 1 95 ? 2.326 -12.359 -17.900 1.00 65.50 95 ASN A CA 1
ATOM 782 C C . ASN A 1 95 ? 0.964 -12.712 -17.285 1.00 65.50 95 ASN A C 1
ATOM 784 O O . ASN A 1 95 ? 0.672 -12.288 -16.168 1.00 65.50 95 ASN A O 1
ATOM 788 N N . THR A 1 96 ? 0.180 -13.580 -17.933 1.00 71.19 96 THR A N 1
ATOM 789 C CA . THR A 1 96 ? -1.071 -14.107 -17.346 1.00 71.19 96 THR A CA 1
ATOM 790 C C . THR A 1 96 ? -0.850 -14.742 -15.970 1.00 71.19 96 THR A C 1
ATOM 792 O O . THR A 1 96 ? -1.642 -14.510 -15.073 1.00 71.19 96 THR A O 1
ATOM 795 N N . PHE A 1 97 ? 0.271 -15.441 -15.748 1.00 81.06 97 PHE A N 1
ATOM 796 C CA . PHE A 1 97 ? 0.553 -16.091 -14.461 1.00 81.06 97 PHE A CA 1
ATOM 797 C C . PHE A 1 97 ? 0.568 -15.121 -13.269 1.00 81.06 97 PHE A C 1
ATOM 799 O O . PHE A 1 97 ? -0.026 -15.411 -12.236 1.00 81.06 97 PHE A O 1
ATOM 806 N N . TYR A 1 98 ? 1.257 -13.981 -13.383 1.00 84.31 98 TYR A N 1
ATOM 807 C CA . TYR A 1 98 ? 1.347 -13.036 -12.265 1.00 84.31 98 TYR A CA 1
ATOM 808 C C . TYR A 1 98 ? 0.010 -12.343 -12.032 1.00 84.31 98 TYR A C 1
ATOM 810 O O . TYR A 1 98 ? -0.364 -12.137 -10.884 1.00 84.31 98 TYR A O 1
ATOM 818 N N . LEU A 1 99 ? -0.711 -12.026 -13.108 1.00 87.12 99 LEU A N 1
ATOM 819 C CA . LEU A 1 99 ? -2.044 -11.438 -13.024 1.00 87.12 99 LEU A CA 1
ATOM 820 C C . LEU A 1 99 ? -3.024 -12.393 -12.346 1.00 87.12 99 LEU A C 1
ATOM 822 O O . LEU A 1 99 ? -3.699 -11.979 -11.415 1.00 87.12 99 LEU A O 1
ATOM 826 N N . ASP A 1 100 ? -3.034 -13.668 -12.738 1.00 88.81 100 ASP A N 1
ATOM 827 C CA . ASP A 1 100 ? -3.885 -14.694 -12.130 1.00 88.81 100 ASP A CA 1
ATOM 828 C C . ASP A 1 100 ? -3.599 -14.819 -10.626 1.00 88.81 100 ASP A C 1
ATOM 830 O O . ASP A 1 100 ? -4.516 -14.781 -9.811 1.00 88.81 100 ASP A O 1
ATOM 834 N N . VAL A 1 101 ? -2.320 -14.871 -10.231 1.00 91.00 101 VAL A N 1
ATOM 835 C CA . VAL A 1 101 ? -1.945 -14.942 -8.810 1.00 91.00 101 VAL A CA 1
ATOM 836 C C . VAL A 1 101 ? -2.321 -13.665 -8.050 1.00 91.00 101 VAL A C 1
ATOM 838 O O . VAL A 1 101 ? -2.739 -13.744 -6.896 1.00 91.00 101 VAL A O 1
ATOM 841 N N . ILE A 1 102 ? -2.165 -12.485 -8.656 1.00 92.88 102 ILE A N 1
ATOM 842 C CA . ILE A 1 102 ? -2.563 -11.222 -8.022 1.00 92.88 102 ILE A CA 1
ATOM 843 C C . ILE A 1 102 ? -4.084 -11.160 -7.863 1.00 92.88 102 ILE A C 1
ATOM 845 O O . ILE A 1 102 ? -4.538 -10.798 -6.782 1.00 92.88 102 ILE A O 1
ATOM 849 N N . HIS A 1 103 ? -4.857 -11.557 -8.876 1.00 93.06 103 HIS A N 1
ATOM 850 C CA . HIS A 1 103 ? -6.317 -11.617 -8.798 1.00 93.06 103 HIS A CA 1
ATOM 851 C C . HIS A 1 103 ? -6.785 -12.608 -7.724 1.00 93.06 103 HIS A C 1
ATOM 853 O O . HIS A 1 103 ? -7.617 -12.248 -6.898 1.00 93.06 103 HIS A O 1
ATOM 859 N N . ASP A 1 104 ? -6.191 -13.802 -7.642 1.00 93.06 104 ASP A N 1
ATOM 860 C CA . ASP A 1 104 ? -6.511 -14.774 -6.586 1.00 93.06 104 ASP A CA 1
ATOM 861 C C . ASP A 1 104 ? -6.237 -14.201 -5.180 1.00 93.06 104 ASP A C 1
ATOM 863 O O . ASP A 1 104 ? -7.010 -14.409 -4.239 1.00 93.06 104 ASP A O 1
ATOM 867 N N . LEU A 1 105 ? -5.135 -13.457 -5.015 1.00 94.62 105 LEU A N 1
ATOM 868 C CA . LEU A 1 105 ? -4.805 -12.789 -3.753 1.00 94.62 105 LEU A CA 1
ATOM 869 C C . LEU A 1 105 ? -5.752 -11.624 -3.445 1.00 94.62 105 LEU A C 1
ATOM 871 O O . LEU A 1 105 ? -6.120 -11.436 -2.284 1.00 94.62 105 LEU A O 1
ATOM 875 N N . GLN A 1 106 ? -6.138 -10.845 -4.457 1.00 94.88 106 GLN A N 1
ATOM 876 C CA . GLN A 1 106 ? -7.146 -9.796 -4.332 1.00 94.88 106 GLN A CA 1
ATOM 877 C C . GLN A 1 106 ? -8.469 -10.398 -3.867 1.00 94.88 106 GLN A C 1
ATOM 879 O O . GLN A 1 106 ? -9.002 -9.959 -2.852 1.00 94.88 106 GLN A O 1
ATOM 884 N N . ASP A 1 107 ? -8.952 -11.452 -4.520 1.00 93.38 107 ASP A N 1
ATOM 885 C CA . ASP A 1 107 ? -10.195 -12.132 -4.160 1.00 93.38 107 ASP A CA 1
ATOM 886 C C . ASP A 1 107 ? -10.155 -12.679 -2.723 1.00 93.38 107 ASP A C 1
ATOM 888 O O . ASP A 1 107 ? -11.102 -12.471 -1.954 1.00 93.38 107 ASP A O 1
ATOM 892 N N . ASP A 1 108 ? -9.048 -13.306 -2.300 1.00 90.94 108 ASP A N 1
ATOM 893 C CA . ASP A 1 108 ? -8.872 -13.748 -0.907 1.00 90.94 108 ASP A CA 1
ATOM 894 C C . ASP A 1 108 ? -8.957 -12.570 0.074 1.00 90.94 108 ASP A C 1
ATOM 896 O O . ASP A 1 108 ? -9.705 -12.633 1.053 1.00 90.94 108 ASP A O 1
ATOM 900 N N . VAL A 1 109 ? -8.243 -11.473 -0.190 1.00 92.94 109 VAL A N 1
ATOM 901 C CA . VAL A 1 109 ? -8.250 -10.277 0.667 1.00 92.94 109 VAL A CA 1
ATOM 902 C C . VAL A 1 109 ? -9.644 -9.658 0.733 1.00 92.94 109 VAL A C 1
ATOM 904 O O . VAL A 1 109 ? -10.160 -9.406 1.824 1.00 92.94 109 VAL A O 1
ATOM 907 N N . MET A 1 110 ? -10.282 -9.453 -0.415 1.00 90.75 110 MET A N 1
ATOM 908 C CA . MET A 1 110 ? -11.581 -8.794 -0.512 1.00 90.75 110 MET A CA 1
ATOM 909 C C . MET A 1 110 ? -12.696 -9.638 0.108 1.00 90.75 110 MET A C 1
ATOM 911 O O . MET A 1 110 ? -13.579 -9.088 0.767 1.00 90.75 110 MET A O 1
ATOM 915 N N . SER A 1 111 ? -12.630 -10.969 -0.007 1.00 88.06 111 SER A N 1
ATOM 916 C CA . SER A 1 111 ? -13.602 -11.881 0.615 1.00 88.06 111 SER A CA 1
ATOM 917 C C . SER A 1 111 ? -13.559 -11.879 2.150 1.00 88.06 111 SER A C 1
ATOM 919 O O . SER A 1 111 ? -14.554 -12.206 2.799 1.00 88.06 111 SER A O 1
ATOM 921 N N . ARG A 1 112 ? -12.419 -11.494 2.742 1.00 85.31 112 ARG A N 1
ATOM 922 C CA . ARG A 1 112 ? -12.210 -11.426 4.199 1.00 85.31 112 ARG A CA 1
ATOM 923 C C . ARG A 1 112 ? -12.625 -10.097 4.807 1.00 85.31 112 ARG A C 1
ATOM 925 O O . ARG A 1 112 ? -12.754 -10.007 6.030 1.00 85.31 112 ARG A O 1
ATOM 932 N N . LEU A 1 113 ? -12.799 -9.061 3.991 1.00 83.25 113 LEU A N 1
ATOM 933 C CA . LEU A 1 113 ? -13.297 -7.789 4.489 1.00 83.25 113 LEU A CA 1
ATOM 934 C C . LEU A 1 113 ? -14.717 -7.994 5.024 1.00 83.25 113 LEU A C 1
ATOM 936 O O . LEU A 1 113 ? -15.539 -8.634 4.362 1.00 83.25 113 LEU A O 1
ATOM 940 N N . PRO A 1 114 ? -15.036 -7.472 6.221 1.00 72.44 114 PRO A N 1
ATOM 941 C CA . PRO A 1 114 ? -16.370 -7.624 6.768 1.00 72.44 114 PRO A CA 1
ATOM 942 C C . PRO A 1 114 ? -17.374 -7.006 5.797 1.00 72.44 114 PRO A C 1
ATOM 944 O O . PRO A 1 114 ? -17.350 -5.805 5.518 1.00 72.44 114 PRO A O 1
ATOM 947 N N . MET A 1 115 ? -18.273 -7.838 5.273 1.00 60.59 115 MET A N 1
ATOM 948 C CA . MET A 1 115 ? -19.420 -7.338 4.534 1.00 60.59 115 MET A CA 1
ATOM 949 C C . MET A 1 115 ? -20.263 -6.476 5.474 1.00 60.59 115 MET A C 1
ATOM 951 O O . MET A 1 115 ? -20.429 -6.800 6.651 1.00 60.59 115 MET A O 1
ATOM 955 N N . ILE A 1 116 ? -20.855 -5.401 4.949 1.00 50.44 116 ILE A N 1
ATOM 956 C CA . ILE A 1 116 ? -21.951 -4.712 5.638 1.00 50.44 116 ILE A CA 1
ATOM 957 C C . ILE A 1 116 ? -23.1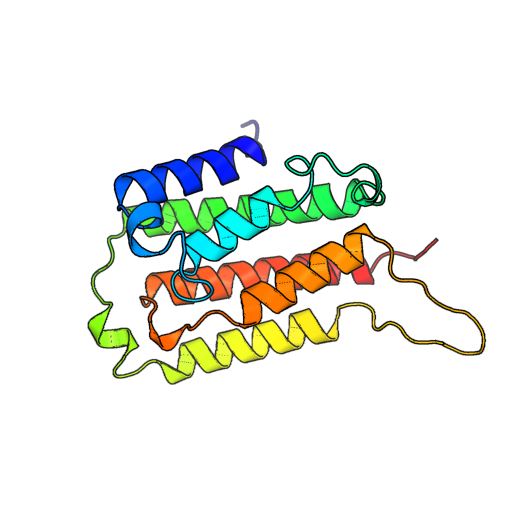55 -5.662 5.595 1.00 50.44 116 ILE A C 1
ATOM 959 O O . ILE A 1 116 ? -24.034 -5.546 4.745 1.00 50.44 116 ILE A O 1
ATOM 963 N N . ALA A 1 117 ? -23.162 -6.660 6.472 1.00 41.94 117 ALA A N 1
ATOM 964 C CA . ALA A 1 117 ? -24.236 -7.624 6.589 1.00 41.94 117 ALA A CA 1
ATOM 965 C C . ALA A 1 117 ? -25.111 -7.247 7.787 1.00 41.94 117 ALA A C 1
ATOM 967 O O . ALA A 1 117 ? -24.653 -7.160 8.927 1.00 41.94 117 ALA A O 1
ATOM 968 N N . LYS A 1 118 ? -26.407 -7.047 7.528 1.00 38.91 118 LYS A N 1
ATOM 969 C CA . LYS A 1 118 ? -27.431 -7.157 8.571 1.00 38.91 118 LYS A CA 1
ATOM 970 C C . LYS A 1 118 ? -27.555 -8.639 8.916 1.00 38.91 118 LYS A C 1
ATOM 972 O O . LYS A 1 118 ? -28.270 -9.359 8.224 1.00 38.91 118 LYS A O 1
ATOM 977 N N . VAL A 1 119 ? -26.852 -9.101 9.943 1.00 40.31 119 VAL A N 1
ATOM 978 C CA . VAL A 1 119 ? -27.019 -10.465 10.455 1.00 40.31 119 VAL A CA 1
ATOM 979 C C . VAL A 1 119 ? -28.092 -10.411 11.541 1.00 40.31 119 VAL A C 1
ATOM 981 O O . VAL A 1 119 ? -27.928 -9.721 12.542 1.00 40.31 119 VAL A O 1
ATOM 984 N N . GLU A 1 120 ? -29.228 -11.071 11.297 1.00 42.38 120 GLU A N 1
ATOM 985 C CA . GLU A 1 120 ? -30.283 -11.336 12.294 1.00 42.38 120 GLU A CA 1
ATOM 986 C C . GLU A 1 120 ? -30.699 -10.122 13.153 1.00 42.38 120 GLU A C 1
ATOM 988 O O . GLU A 1 120 ? -30.730 -10.168 14.378 1.00 42.38 120 GLU A O 1
ATOM 993 N N . GLY A 1 121 ? -31.018 -8.994 12.512 1.00 44.72 121 GLY A N 1
ATOM 994 C CA . GLY A 1 121 ? -31.525 -7.803 13.208 1.00 44.72 121 GLY A CA 1
ATOM 995 C C . GLY A 1 121 ? -30.462 -6.943 13.903 1.00 44.72 121 GLY A C 1
ATOM 996 O O . GLY A 1 121 ? -30.775 -5.814 14.277 1.00 44.72 121 GLY A O 1
ATOM 997 N N . ASN A 1 122 ? -29.208 -7.401 13.976 1.00 4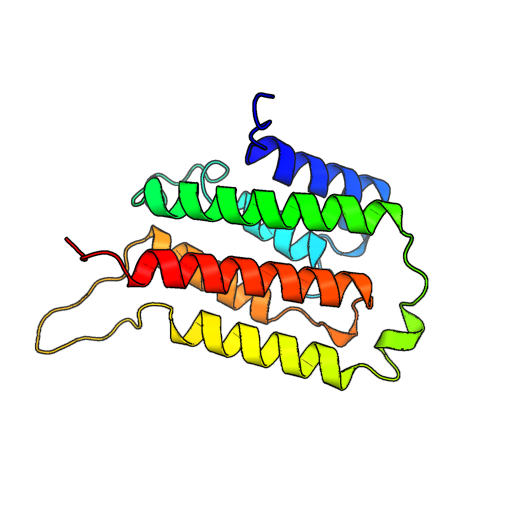3.56 122 ASN A N 1
ATOM 998 C CA . ASN A 1 122 ? -28.073 -6.596 14.412 1.00 43.56 122 ASN A CA 1
ATOM 999 C C . ASN A 1 122 ? -27.323 -6.040 13.195 1.00 43.56 122 ASN A C 1
ATOM 1001 O O . ASN A 1 122 ? -26.876 -6.763 12.303 1.00 43.56 122 ASN A O 1
ATOM 1005 N N . VAL A 1 123 ? -27.195 -4.715 13.140 1.00 45.66 123 VAL A N 1
ATOM 1006 C CA . VAL A 1 123 ? -26.313 -4.053 12.176 1.00 45.66 123 VAL A CA 1
ATOM 1007 C C . VAL A 1 123 ? 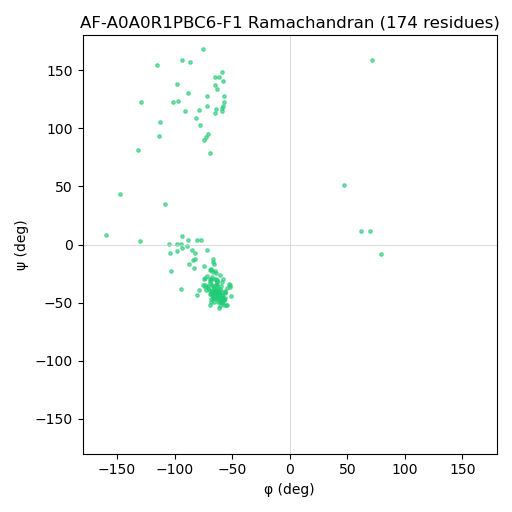-24.895 -4.191 12.717 1.00 45.66 123 VAL A C 1
ATOM 1009 O O . VAL A 1 123 ? -24.524 -3.467 13.637 1.00 45.66 123 VAL A O 1
ATOM 1012 N N . VAL A 1 124 ? -24.095 -5.102 12.157 1.00 49.97 124 VAL A N 1
ATOM 1013 C CA . VAL A 1 124 ? -22.642 -5.062 12.365 1.00 49.97 124 VAL A CA 1
ATOM 1014 C C . VAL A 1 124 ? -22.135 -3.878 11.546 1.00 49.97 124 VAL A C 1
ATOM 1016 O O . VAL A 1 124 ? -21.941 -3.972 10.334 1.00 49.97 124 VAL A O 1
ATOM 1019 N N . SER A 1 125 ? -22.036 -2.705 12.175 1.00 52.97 125 SER A N 1
ATOM 1020 C CA . SER A 1 125 ? -21.492 -1.530 11.502 1.00 52.97 125 SER A CA 1
ATOM 1021 C C . SER A 1 125 ? -19.990 -1.720 11.344 1.00 52.97 125 SER A C 1
ATOM 1023 O O . SER A 1 125 ? -19.274 -1.820 12.340 1.00 52.97 125 SER A O 1
ATOM 1025 N N . MET A 1 126 ? -19.510 -1.738 10.105 1.00 65.88 126 MET A N 1
ATOM 1026 C CA . MET A 1 126 ? -18.084 -1.633 9.830 1.00 65.88 126 MET A CA 1
ATOM 1027 C C . MET A 1 126 ? -17.555 -0.336 10.456 1.00 65.88 126 MET A C 1
ATOM 1029 O O . MET A 1 126 ? -18.064 0.751 10.164 1.00 65.88 126 MET A O 1
ATOM 1033 N N . ASP A 1 127 ? -16.559 -0.459 11.333 1.00 74.25 127 ASP A N 1
ATOM 1034 C CA . ASP A 1 127 ? -15.875 0.695 11.910 1.00 74.25 127 ASP A CA 1
ATOM 1035 C C . ASP A 1 127 ? -15.250 1.555 10.794 1.00 74.25 127 ASP A C 1
ATOM 1037 O O . ASP A 1 127 ? -14.826 1.042 9.755 1.00 74.25 127 ASP A O 1
ATOM 1041 N N . ASN A 1 128 ? -15.172 2.871 11.005 1.00 78.25 128 ASN A N 1
ATOM 1042 C CA . ASN A 1 128 ? -14.624 3.836 10.052 1.00 78.25 128 ASN A CA 1
ATOM 1043 C C . ASN A 1 128 ? -13.225 3.450 9.561 1.00 78.25 128 ASN A C 1
ATOM 1045 O O . ASN A 1 128 ? -12.925 3.645 8.387 1.00 78.25 128 ASN A O 1
ATOM 1049 N N . SER A 1 129 ? -12.394 2.880 10.439 1.00 81.50 129 SER A N 1
ATOM 1050 C CA . SER A 1 129 ? -11.042 2.441 10.084 1.00 81.50 129 SER A CA 1
ATOM 1051 C C . SER A 1 129 ? -11.058 1.279 9.082 1.00 81.50 129 SER A C 1
ATOM 1053 O O . SER A 1 129 ? -10.289 1.278 8.126 1.00 81.50 129 SER A O 1
ATOM 1055 N N . MET A 1 130 ? -11.967 0.314 9.260 1.00 84.88 130 MET A N 1
ATOM 1056 C CA . MET A 1 130 ? -12.114 -0.821 8.342 1.00 84.88 130 MET A CA 1
ATOM 1057 C C . MET A 1 130 ? -12.769 -0.404 7.022 1.00 84.88 130 MET A C 1
ATOM 1059 O O . MET A 1 130 ? -12.363 -0.872 5.965 1.00 84.88 130 MET A O 1
ATOM 1063 N N . ARG A 1 131 ? -13.729 0.529 7.067 1.00 85.12 131 ARG A N 1
ATOM 1064 C CA . ARG A 1 131 ? -14.297 1.141 5.858 1.00 85.12 131 ARG A CA 1
ATOM 1065 C C . ARG A 1 131 ? -13.221 1.847 5.037 1.00 85.12 131 ARG A C 1
ATOM 1067 O O . ARG A 1 131 ? -13.147 1.611 3.841 1.00 85.12 131 ARG A O 1
ATOM 1074 N N . LEU A 1 132 ? -12.375 2.652 5.681 1.00 86.75 132 LEU A N 1
ATOM 1075 C CA . LEU A 1 132 ? -11.271 3.316 4.995 1.00 86.75 132 LEU A CA 1
ATOM 1076 C C . LEU A 1 132 ? -10.309 2.291 4.390 1.00 86.75 132 LEU A C 1
ATOM 1078 O O . LEU A 1 132 ? -9.968 2.407 3.222 1.00 86.75 132 LEU A O 1
ATOM 1082 N N . LEU A 1 133 ? -9.897 1.271 5.152 1.00 89.19 133 LEU A N 1
ATOM 1083 C CA . LEU A 1 133 ? -9.034 0.213 4.620 1.00 89.19 133 LEU A CA 1
ATOM 1084 C C . LEU A 1 133 ? -9.664 -0.448 3.388 1.00 89.19 133 LEU A C 1
ATOM 1086 O O . LEU A 1 133 ? -8.986 -0.596 2.378 1.00 89.19 133 LEU A O 1
ATOM 1090 N N . LYS A 1 134 ? -10.955 -0.786 3.456 1.00 89.88 134 LYS A N 1
ATOM 1091 C CA . LYS A 1 134 ? -11.702 -1.340 2.328 1.00 89.88 134 LYS A CA 1
ATOM 1092 C C . LYS A 1 134 ? -11.659 -0.416 1.107 1.00 89.88 134 LYS A C 1
ATOM 1094 O O . LYS A 1 134 ? -11.271 -0.880 0.046 1.00 89.88 134 LYS A O 1
ATOM 1099 N N . GLU A 1 135 ? -12.003 0.862 1.260 1.00 89.69 135 GLU A N 1
ATOM 1100 C CA . GLU A 1 135 ? -11.983 1.840 0.157 1.00 89.69 135 GLU A CA 1
ATOM 1101 C C . GLU A 1 135 ? -10.602 1.914 -0.497 1.00 89.69 135 GLU A C 1
ATOM 1103 O O . GLU A 1 135 ? -10.479 1.992 -1.715 1.00 89.69 135 GLU A O 1
ATOM 1108 N N . GLN A 1 136 ? -9.541 1.862 0.310 1.00 91.00 136 GLN A N 1
ATOM 1109 C CA . GLN A 1 136 ? -8.198 1.898 -0.239 1.00 91.00 136 GLN A CA 1
ATOM 1110 C C . GLN A 1 136 ? -7.776 0.576 -0.911 1.00 91.00 136 GLN A C 1
ATOM 1112 O O . GLN A 1 136 ? -6.971 0.606 -1.835 1.00 91.00 136 GLN A O 1
ATOM 1117 N N . LEU A 1 137 ? -8.286 -0.575 -0.464 1.00 93.50 137 LEU A N 1
ATOM 1118 C CA . LEU A 1 137 ? -8.055 -1.863 -1.130 1.00 93.50 137 LEU A CA 1
ATOM 1119 C C . LEU A 1 137 ? -8.835 -1.959 -2.446 1.00 93.50 137 LEU A C 1
ATOM 1121 O O . LEU A 1 137 ? -8.282 -2.439 -3.426 1.00 93.50 137 LEU A O 1
ATOM 1125 N N . GLU A 1 138 ? -10.074 -1.458 -2.486 1.00 92.94 138 GLU A N 1
ATOM 1126 C CA . GLU A 1 138 ? -10.857 -1.327 -3.724 1.00 92.94 138 GLU A CA 1
ATOM 1127 C C . GLU A 1 138 ? -10.093 -0.472 -4.744 1.00 92.94 138 GLU A C 1
ATOM 1129 O O . GLU A 1 138 ? -9.869 -0.925 -5.859 1.00 92.94 138 GLU A O 1
ATOM 1134 N N . TYR A 1 139 ? -9.570 0.684 -4.323 1.00 92.00 139 TYR A N 1
ATOM 1135 C CA . TYR A 1 139 ? -8.741 1.543 -5.175 1.00 92.00 139 TYR A CA 1
ATOM 1136 C C . TYR A 1 139 ? -7.496 0.824 -5.724 1.00 92.00 139 TYR A C 1
ATOM 1138 O O . TYR A 1 139 ? -7.210 0.884 -6.914 1.00 92.00 139 TYR A O 1
ATOM 1146 N N . MET A 1 140 ? -6.756 0.098 -4.881 1.00 93.31 140 MET A N 1
ATOM 1147 C CA . MET A 1 140 ? -5.557 -0.631 -5.324 1.00 93.31 140 MET A CA 1
ATOM 1148 C C . MET A 1 140 ? -5.871 -1.816 -6.249 1.00 93.31 140 MET A C 1
ATOM 1150 O O . MET A 1 140 ? -4.985 -2.274 -6.971 1.00 93.31 140 MET A O 1
ATOM 1154 N N . ALA A 1 141 ? -7.095 -2.349 -6.220 1.00 92.44 141 ALA A N 1
ATOM 1155 C CA . ALA A 1 141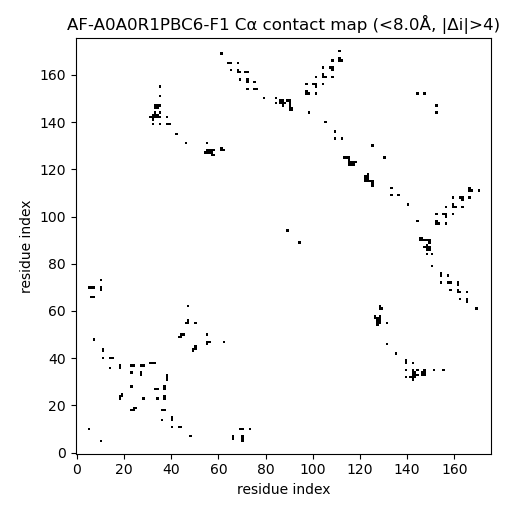 ? -7.510 -3.433 -7.106 1.00 92.44 141 ALA A CA 1
ATOM 1156 C C . ALA A 1 141 ? -7.755 -2.960 -8.550 1.00 92.44 141 ALA A C 1
ATOM 1158 O O . ALA A 1 141 ? -7.736 -3.782 -9.461 1.00 92.44 141 ALA A O 1
ATOM 1159 N N . GLU A 1 142 ? -7.937 -1.654 -8.764 1.00 92.06 142 GLU A N 1
ATOM 1160 C CA . GLU A 1 142 ? -8.194 -1.059 -10.082 1.00 92.06 142 GLU A CA 1
ATOM 1161 C C . GLU A 1 142 ? -6.915 -0.760 -10.885 1.00 92.06 142 GLU A C 1
ATOM 1163 O O . GLU A 1 142 ? -7.004 -0.377 -12.050 1.00 92.06 142 GLU A O 1
ATOM 1168 N N . ILE A 1 143 ? -5.730 -0.970 -10.297 1.00 87.56 143 ILE A N 1
ATOM 1169 C CA . ILE A 1 143 ? -4.440 -0.728 -10.956 1.00 87.56 143 ILE A CA 1
ATOM 1170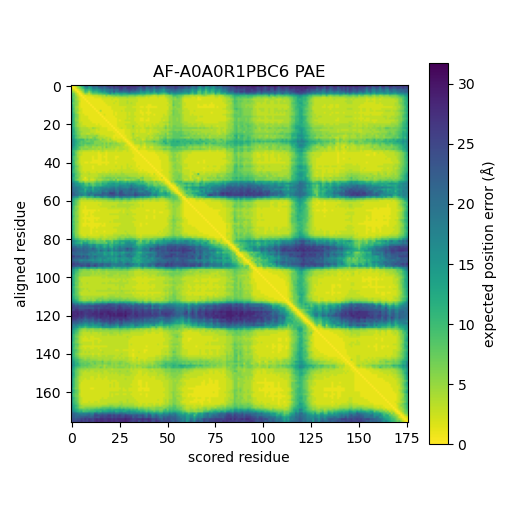 C C . ILE A 1 143 ? -4.333 -1.537 -12.249 1.00 87.56 143 ILE A C 1
ATOM 1172 O O . ILE A 1 143 ? -4.461 -2.764 -12.246 1.00 87.56 143 ILE A O 1
ATOM 1176 N N . ASP A 1 144 ? -3.995 -0.855 -13.345 1.00 84.19 144 ASP A N 1
ATOM 1177 C CA . ASP A 1 144 ? -3.682 -1.504 -14.608 1.00 84.19 144 ASP A CA 1
ATOM 1178 C C . ASP A 1 144 ? -2.298 -2.155 -14.525 1.00 84.19 144 ASP A C 1
ATOM 1180 O O . ASP A 1 144 ? -1.251 -1.565 -14.826 1.00 84.19 144 ASP A O 1
ATOM 1184 N N . LEU A 1 145 ? -2.315 -3.414 -14.092 1.00 79.50 145 LEU A N 1
ATOM 1185 C CA . LEU A 1 145 ? -1.129 -4.243 -13.971 1.00 79.50 145 LEU A CA 1
ATOM 1186 C C . LEU A 1 145 ? -0.481 -4.530 -15.332 1.00 79.50 145 LEU A C 1
ATOM 1188 O O . LEU A 1 145 ? 0.719 -4.775 -15.358 1.00 79.50 145 LEU A O 1
ATOM 1192 N N . MET A 1 146 ? -1.215 -4.443 -16.453 1.00 77.19 146 MET A N 1
ATOM 1193 C CA . MET A 1 146 ? -0.671 -4.664 -17.805 1.00 77.19 146 MET A CA 1
ATOM 1194 C C . MET A 1 146 ? 0.378 -3.625 -18.200 1.00 77.19 146 MET A C 1
ATOM 1196 O O . MET A 1 146 ? 1.240 -3.919 -19.026 1.00 77.19 146 MET A O 1
ATOM 1200 N N . MET A 1 147 ? 0.329 -2.435 -17.597 1.00 75.44 147 MET A N 1
ATOM 1201 C CA . MET A 1 147 ? 1.293 -1.357 -17.835 1.00 75.44 147 MET A CA 1
ATOM 1202 C C . MET A 1 147 ? 2.523 -1.410 -16.916 1.00 75.44 147 MET A C 1
ATOM 1204 O O . MET A 1 147 ? 3.431 -0.579 -17.044 1.00 75.44 147 MET A O 1
ATOM 1208 N N . GLN A 1 148 ? 2.568 -2.380 -16.002 1.00 77.19 148 GLN A N 1
ATOM 1209 C CA . GLN A 1 148 ? 3.590 -2.484 -14.966 1.00 77.19 148 GLN A CA 1
ATOM 1210 C C . GLN A 1 148 ? 4.755 -3.387 -15.396 1.00 77.19 148 GLN A C 1
ATOM 1212 O O . GLN A 1 148 ? 4.636 -4.225 -16.291 1.00 77.19 148 GLN A O 1
ATOM 1217 N N . SER A 1 149 ? 5.916 -3.232 -14.758 1.00 80.31 149 SER A N 1
ATOM 1218 C CA . SER A 1 149 ? 7.031 -4.165 -14.938 1.00 80.31 149 SER A CA 1
ATOM 1219 C C . SER A 1 149 ? 6.788 -5.489 -14.195 1.00 80.31 149 SER A C 1
ATOM 1221 O O . SER A 1 149 ? 5.928 -5.616 -13.321 1.00 80.31 149 SER A O 1
ATOM 1223 N N . VAL A 1 150 ? 7.617 -6.500 -14.479 1.00 81.62 150 VAL A N 1
ATOM 1224 C CA . VAL A 1 150 ? 7.632 -7.748 -13.689 1.00 81.62 150 VAL A CA 1
ATOM 1225 C C . VAL A 1 150 ? 7.963 -7.474 -12.219 1.00 81.62 150 VAL A C 1
ATOM 1227 O O . VAL A 1 150 ? 7.419 -8.132 -11.331 1.00 81.62 150 VAL A O 1
ATOM 1230 N N . ASN A 1 151 ? 8.842 -6.506 -11.949 1.00 83.62 151 ASN A N 1
ATOM 1231 C CA . ASN A 1 151 ? 9.184 -6.123 -10.583 1.00 83.62 151 ASN A CA 1
ATOM 1232 C C . ASN A 1 151 ? 7.979 -5.513 -9.864 1.00 83.62 151 ASN A C 1
ATOM 1234 O O . ASN A 1 151 ? 7.733 -5.845 -8.708 1.00 83.62 151 ASN A O 1
ATOM 1238 N N . ASP A 1 152 ? 7.195 -4.699 -10.558 1.00 85.62 152 ASP A N 1
ATOM 1239 C CA . ASP A 1 152 ? 6.011 -4.049 -9.999 1.00 85.62 152 ASP A CA 1
ATOM 1240 C C . ASP A 1 152 ? 4.910 -5.065 -9.706 1.00 85.62 152 ASP A C 1
ATOM 1242 O O . ASP A 1 152 ? 4.320 -5.034 -8.631 1.00 85.62 152 ASP A O 1
ATOM 1246 N N . ALA A 1 153 ? 4.700 -6.045 -10.588 1.00 87.38 153 ALA A N 1
ATOM 1247 C CA . ALA A 1 153 ? 3.775 -7.142 -10.315 1.00 87.38 153 ALA A CA 1
ATOM 1248 C C . ALA A 1 153 ? 4.224 -8.008 -9.129 1.00 87.38 153 ALA A C 1
ATOM 1250 O O . ALA A 1 153 ? 3.405 -8.384 -8.292 1.00 87.38 153 ALA A O 1
ATOM 1251 N N . LEU A 1 154 ? 5.526 -8.282 -8.991 1.00 88.75 154 LEU A N 1
ATOM 1252 C CA . LEU A 1 154 ? 6.059 -8.927 -7.787 1.00 88.75 154 LEU A CA 1
ATOM 1253 C C . LEU A 1 154 ? 5.788 -8.082 -6.535 1.00 88.75 154 LEU A C 1
ATOM 1255 O O . LEU A 1 154 ? 5.410 -8.624 -5.498 1.00 88.75 154 LEU A O 1
ATOM 1259 N N . MET A 1 155 ? 5.947 -6.761 -6.622 1.00 92.00 155 MET A N 1
ATOM 1260 C CA . MET A 1 155 ? 5.656 -5.866 -5.506 1.00 92.00 155 MET A CA 1
ATOM 1261 C C . MET A 1 155 ? 4.159 -5.771 -5.191 1.00 92.00 155 MET A C 1
ATOM 1263 O O . MET A 1 155 ? 3.804 -5.673 -4.013 1.00 92.00 155 MET A O 1
ATOM 1267 N N . ALA A 1 156 ? 3.289 -5.877 -6.194 1.00 93.06 156 ALA A N 1
ATOM 1268 C CA . ALA A 1 156 ? 1.848 -5.998 -6.016 1.00 93.06 156 ALA A CA 1
ATOM 1269 C C . ALA A 1 156 ? 1.486 -7.319 -5.318 1.00 93.06 156 ALA A C 1
ATOM 1271 O O . ALA A 1 156 ? 0.736 -7.308 -4.345 1.00 93.06 156 ALA A O 1
ATOM 1272 N N . MET A 1 157 ? 2.079 -8.449 -5.720 1.00 93.38 157 MET A N 1
ATOM 1273 C CA . MET A 1 157 ? 1.900 -9.731 -5.022 1.00 93.38 157 MET A CA 1
ATOM 1274 C C . MET A 1 157 ? 2.314 -9.645 -3.548 1.00 93.38 157 MET A C 1
ATOM 1276 O O . MET A 1 157 ? 1.582 -10.101 -2.670 1.00 93.38 157 MET A O 1
ATOM 1280 N N . GLU A 1 158 ? 3.470 -9.041 -3.256 1.00 95.12 158 GLU A N 1
ATOM 1281 C CA . GLU A 1 158 ? 3.930 -8.833 -1.877 1.00 95.12 158 GLU A CA 1
ATOM 1282 C C . GLU A 1 158 ? 2.966 -7.932 -1.090 1.00 95.12 158 GLU A C 1
ATOM 1284 O O . GLU A 1 158 ? 2.697 -8.187 0.086 1.00 95.12 158 GLU A O 1
ATOM 1289 N N . TYR A 1 159 ? 2.409 -6.896 -1.726 1.00 96.62 159 TYR A N 1
ATOM 1290 C CA . TYR A 1 159 ? 1.421 -6.010 -1.108 1.00 96.62 159 TYR A CA 1
ATOM 1291 C C . TYR A 1 159 ? 0.162 -6.783 -0.709 1.00 96.62 159 TYR A C 1
ATOM 1293 O O . TYR A 1 159 ? -0.210 -6.791 0.469 1.00 96.62 159 TYR A O 1
ATOM 1301 N N . TRP A 1 160 ? -0.448 -7.498 -1.657 1.00 96.88 160 TRP A N 1
ATOM 1302 C CA . TRP A 1 160 ? -1.653 -8.289 -1.407 1.00 96.88 160 TRP A CA 1
ATOM 1303 C C . TRP A 1 160 ? -1.399 -9.423 -0.407 1.00 96.88 160 TRP A C 1
ATOM 1305 O O . TRP A 1 160 ? -2.226 -9.675 0.469 1.00 96.88 160 TRP A O 1
ATOM 1315 N N . GLY A 1 161 ? -0.214 -10.037 -0.436 1.00 96.12 161 GLY A N 1
ATOM 1316 C CA . GLY A 1 161 ? 0.208 -11.020 0.560 1.00 96.12 161 GLY A CA 1
ATOM 1317 C C . GLY A 1 161 ? 0.289 -10.444 1.979 1.00 96.12 161 GLY A C 1
ATOM 1318 O O . GLY A 1 161 ? -0.151 -11.081 2.939 1.00 96.12 161 GLY A O 1
ATOM 1319 N N . GLU A 1 162 ? 0.813 -9.229 2.149 1.00 96.44 162 GLU A N 1
ATOM 1320 C CA . GLU A 1 162 ? 0.821 -8.548 3.447 1.00 96.44 162 GLU A CA 1
ATOM 1321 C C . GLU A 1 162 ? -0.591 -8.124 3.901 1.00 96.44 162 GLU A C 1
ATOM 1323 O O . GLU A 1 162 ? -0.875 -8.170 5.104 1.00 96.44 162 GLU A O 1
ATOM 1328 N N . MET A 1 163 ? -1.495 -7.794 2.971 1.00 96.12 163 MET A N 1
ATOM 1329 C CA . MET A 1 163 ? -2.912 -7.523 3.264 1.00 96.12 163 MET A CA 1
ATOM 1330 C C . MET A 1 163 ? -3.681 -8.779 3.685 1.00 96.12 163 MET A C 1
ATOM 1332 O O . MET A 1 163 ? -4.390 -8.742 4.692 1.00 96.12 163 MET A O 1
ATOM 1336 N N . SER A 1 164 ? -3.476 -9.922 3.026 1.00 93.31 164 SER A N 1
ATOM 1337 C CA . SER A 1 164 ? -4.096 -11.193 3.440 1.00 93.31 164 SER A CA 1
ATOM 1338 C C . SER A 1 164 ? -3.682 -11.559 4.870 1.00 93.31 164 SER A C 1
ATOM 1340 O O . SER A 1 164 ? -4.521 -11.852 5.727 1.00 93.31 164 SER A O 1
ATOM 1342 N N . LYS A 1 165 ? -2.390 -11.405 5.200 1.00 93.12 165 LYS A N 1
ATOM 1343 C CA . LYS A 1 165 ? -1.877 -11.617 6.564 1.00 93.12 165 LYS A CA 1
ATOM 1344 C C . LYS A 1 165 ? -2.406 -10.598 7.581 1.00 93.12 165 LYS A C 1
ATOM 1346 O O . LYS A 1 165 ? -2.448 -10.908 8.772 1.00 93.12 165 LYS A O 1
ATOM 1351 N N . LEU A 1 166 ? -2.717 -9.365 7.173 1.00 92.19 166 LEU A N 1
ATOM 1352 C CA . LEU A 1 166 ? -3.354 -8.366 8.041 1.00 92.19 166 LEU A CA 1
ATOM 1353 C C . LEU A 1 166 ? -4.766 -8.813 8.419 1.00 92.19 166 LEU A C 1
ATOM 1355 O O . LEU A 1 166 ? -5.111 -8.801 9.599 1.00 92.19 166 LEU A O 1
ATOM 1359 N N . LEU A 1 167 ? -5.556 -9.210 7.421 1.00 89.38 167 LEU A N 1
ATOM 1360 C CA . LEU A 1 167 ? -6.954 -9.574 7.615 1.00 89.38 167 LEU A CA 1
ATOM 1361 C C . LEU A 1 167 ? -7.107 -10.896 8.367 1.00 89.38 167 LEU A C 1
ATOM 1363 O O . LEU A 1 167 ? -7.961 -10.964 9.243 1.00 89.38 167 LEU A O 1
ATOM 1367 N N . HIS A 1 168 ? -6.227 -11.879 8.148 1.00 85.56 168 HIS A N 1
ATOM 1368 C CA . HIS A 1 168 ? -6.164 -13.086 8.989 1.00 85.56 168 HIS A CA 1
ATOM 1369 C C . HIS A 1 16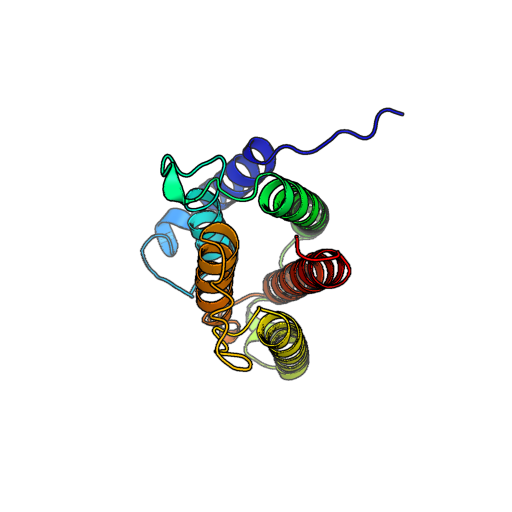8 ? -5.934 -12.745 10.473 1.00 85.56 168 HIS A C 1
ATOM 1371 O O . HIS A 1 168 ? -6.660 -13.194 11.354 1.00 85.56 168 HIS A O 1
ATOM 1377 N N . GLU A 1 169 ? -4.963 -11.872 10.770 1.00 83.56 169 GLU A N 1
ATOM 1378 C CA . GLU A 1 169 ? -4.697 -11.423 12.147 1.00 83.56 169 GLU A CA 1
ATOM 1379 C C . GLU A 1 169 ? -5.823 -10.573 12.756 1.00 83.56 169 GLU A C 1
ATOM 1381 O O . GLU A 1 169 ? -5.797 -10.286 13.962 1.00 83.56 169 GLU A O 1
ATOM 1386 N N . TYR A 1 170 ? -6.744 -10.077 11.932 1.00 74.06 170 TYR A N 1
ATOM 1387 C CA . TYR A 1 170 ? -7.883 -9.275 12.360 1.00 74.06 170 TYR A CA 1
ATOM 1388 C C . TYR A 1 170 ? -9.136 -10.137 12.566 1.00 74.06 170 TYR A C 1
ATOM 1390 O O . TYR A 1 170 ? -9.853 -9.921 13.541 1.00 74.06 170 TYR A O 1
ATOM 1398 N N . SER A 1 171 ? -9.368 -11.141 11.713 1.00 68.12 171 SER A N 1
ATOM 1399 C CA . SER A 1 171 ? -10.496 -12.078 11.815 1.00 68.12 171 SER A CA 1
ATOM 1400 C C . SER A 1 171 ? -10.389 -13.034 13.004 1.00 68.12 171 SER A C 1
ATOM 1402 O O . SER A 1 171 ? -11.410 -13.424 13.560 1.00 68.12 171 SER A O 1
ATOM 1404 N N . ASP A 1 172 ? -9.170 -13.374 13.432 1.00 59.84 172 ASP A N 1
ATOM 1405 C CA . ASP A 1 172 ? -8.927 -14.330 14.523 1.00 59.84 172 ASP A CA 1
ATOM 1406 C C . ASP A 1 172 ? -9.078 -13.719 15.934 1.00 59.84 172 ASP A C 1
ATOM 1408 O O . ASP A 1 172 ? -8.819 -14.383 16.941 1.00 59.84 172 ASP A O 1
ATOM 1412 N N . GLN A 1 173 ? -9.476 -12.445 16.044 1.00 54.62 173 GLN A N 1
ATOM 1413 C CA . GLN A 1 173 ? -9.699 -11.785 17.333 1.00 54.62 173 GLN A CA 1
ATOM 1414 C C . GLN A 1 173 ? -11.188 -11.788 17.709 1.00 54.62 173 GLN A C 1
ATOM 1416 O O . GLN A 1 173 ? -12.026 -11.502 16.851 1.00 54.62 173 GLN A O 1
ATOM 1421 N N . PRO A 1 174 ? -11.541 -12.048 18.987 1.00 39.16 174 PRO A N 1
ATOM 1422 C CA . PRO A 1 174 ? -12.902 -11.837 19.457 1.00 39.16 174 PRO A CA 1
ATOM 1423 C C . PRO A 1 174 ? -13.270 -10.371 19.224 1.00 39.16 174 PRO A C 1
ATOM 1425 O O . PRO A 1 174 ? -12.595 -9.474 19.737 1.00 39.16 174 PRO A O 1
ATOM 1428 N N . GLN A 1 175 ? -14.305 -10.134 18.421 1.00 44.16 175 GLN A N 1
ATOM 1429 C CA . GLN A 1 175 ? -14.900 -8.807 18.299 1.00 44.16 175 GLN A CA 1
ATOM 1430 C C . GLN A 1 175 ? -15.516 -8.439 19.666 1.00 44.16 175 GLN A C 1
ATOM 1432 O O . GLN A 1 175 ? -16.080 -9.331 20.309 1.00 44.16 175 GLN A O 1
ATOM 1437 N N . PRO A 1 176 ? -15.346 -7.194 20.148 1.00 42.62 176 PRO A N 1
ATOM 1438 C CA . PRO A 1 176 ? -15.909 -6.749 21.422 1.00 42.62 176 PRO A CA 1
ATOM 1439 C C . PRO A 1 176 ? -17.442 -6.794 21.449 1.00 42.62 176 PRO A C 1
ATOM 1441 O O . PRO A 1 176 ? -18.068 -6.623 20.377 1.00 42.62 176 PRO A O 1
#

pLDDT: mean 79.43, std 16.55, range [37.09, 96.88]

Radius of gyration: 16.99 Å; Cα contacts (8 Å, |Δi|>4): 158; chains: 1; bounding box: 52×31×45 Å

Sequence (176 aa):
MTKQTITPTQIVEGLGGYLTSTHELEDFGDTEHQSFYVDLYNQWKKIPPFTDNPTQTSSATLWQKYWRRMGNWYIAYLRQLGKGDPLKMMFELGNTFYLDVIHDLQDDVMSRLPMIAKVEGNVVSMDNSMRLLKEQLEYMAEIDLMMQSVNDALMAMEYWGEMSKLLHEYSDQPQP

Secondary structure (DSSP, 8-state):
-------HHHHHHHHHHHHHHTTHHHHHTT-TTS-HHHHHHHHHHTSTTS---TTS-S-HHHHHHHHHHHHHHHHHHHHHHTT----HHHHHHH-HHHHHHHHHHHHHHHHHSPP--EETTEE-PPPHHHHHHHHHHHHHHT--GGGS-HHHHHHHHHHHHHHHHHHHHHHTSPP-